Protein AF-A0A9E6CN03-F1 (afdb_monomer_lite)

Foldseek 3Di:
DADEEEEAQVVCLVPDPVNPVVDPPCPPVSNVVSVVVVVVVCVVPVHHYHYDYDDPDPPD

Secondary structure (DSSP, 8-state):
---EEEEEHHHHHHH-TTTTTS-TT-HHHHHHHHHHHHHHHHHHH--EEEEE--------

Structure (mmCIF, N/CA/C/O backbone):
data_AF-A0A9E6CN03-F1
#
_entry.id   AF-A0A9E6CN03-F1
#
loop_
_atom_site.group_PDB
_atom_site.id
_atom_site.type_symbol
_atom_site.label_atom_id
_atom_site.label_alt_id
_atom_site.label_comp_id
_atom_site.label_asym_id
_atom_site.label_entity_id
_atom_site.label_seq_id
_atom_site.pdbx_PDB_ins_code
_atom_site.Cartn_x
_atom_site.Cartn_y
_atom_site.Cartn_z
_atom_site.occupa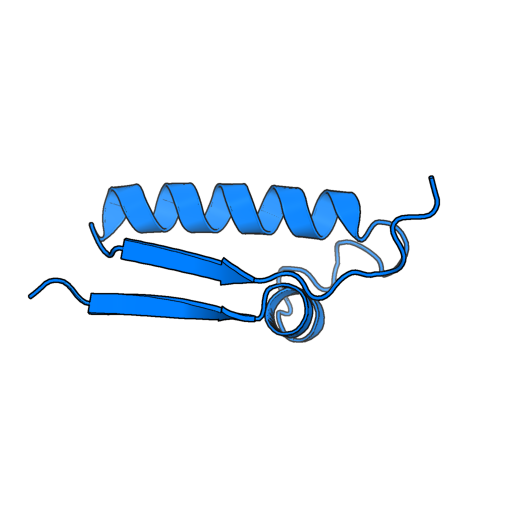ncy
_atom_site.B_iso_or_equiv
_atom_site.auth_seq_id
_atom_site.auth_comp_id
_atom_site.auth_asym_id
_atom_site.auth_atom_id
_atom_site.pdbx_PDB_model_num
ATOM 1 N N . MET A 1 1 ? -17.910 1.079 11.972 1.00 68.88 1 MET A N 1
ATOM 2 C CA . MET A 1 1 ? -17.943 -0.219 11.259 1.00 68.88 1 MET A CA 1
ATOM 3 C C . MET A 1 1 ? -16.552 -0.498 10.718 1.00 68.88 1 MET A C 1
ATOM 5 O O . MET A 1 1 ? -15.972 0.405 10.124 1.00 68.88 1 MET A O 1
ATOM 9 N N . SER A 1 2 ? -15.989 -1.684 10.954 1.00 77.25 2 SER A N 1
ATOM 10 C CA . SER A 1 2 ? -14.719 -2.079 10.337 1.00 77.25 2 SER A CA 1
ATOM 11 C C . SER A 1 2 ? -15.004 -2.755 8.998 1.00 77.25 2 SER A C 1
ATOM 13 O O . SER A 1 2 ? -15.718 -3.750 8.928 1.00 77.25 2 SER A O 1
ATOM 15 N N . ILE A 1 3 ? -14.473 -2.179 7.923 1.00 92.12 3 ILE A N 1
ATOM 16 C CA . ILE A 1 3 ? -14.494 -2.782 6.590 1.00 92.12 3 ILE A CA 1
ATOM 17 C C . ILE A 1 3 ? -13.183 -3.551 6.425 1.00 92.12 3 ILE A C 1
ATOM 19 O O . ILE A 1 3 ? -12.123 -3.087 6.862 1.00 92.12 3 ILE A O 1
ATOM 23 N N . HIS A 1 4 ? -13.254 -4.736 5.819 1.00 94.94 4 HIS A N 1
ATOM 24 C CA . HIS A 1 4 ? -12.070 -5.452 5.355 1.00 94.94 4 HIS A CA 1
ATOM 25 C C . HIS A 1 4 ? -11.930 -5.220 3.854 1.00 94.94 4 HIS A C 1
ATOM 27 O O . HIS A 1 4 ? -12.797 -5.605 3.076 1.00 94.94 4 HIS A O 1
ATOM 33 N N . ILE A 1 5 ? -10.850 -4.550 3.466 1.00 94.62 5 ILE A N 1
ATOM 34 C CA . ILE A 1 5 ? -10.537 -4.211 2.080 1.00 94.62 5 ILE A CA 1
ATOM 35 C C . ILE A 1 5 ? -9.545 -5.246 1.542 1.00 94.62 5 ILE A C 1
ATOM 37 O O . ILE A 1 5 ? -8.512 -5.505 2.167 1.00 94.62 5 ILE A O 1
ATOM 41 N N . ILE A 1 6 ? -9.859 -5.830 0.387 1.00 95.56 6 ILE A N 1
ATOM 42 C CA . ILE A 1 6 ? -8.992 -6.772 -0.329 1.00 95.56 6 ILE A CA 1
ATOM 43 C C . ILE A 1 6 ? -8.600 -6.125 -1.658 1.00 95.56 6 ILE A C 1
ATOM 45 O O . ILE A 1 6 ? -9.468 -5.627 -2.371 1.00 95.56 6 ILE A O 1
ATOM 49 N N . ILE A 1 7 ? -7.301 -6.089 -1.956 1.00 94.00 7 ILE A N 1
ATOM 50 C CA . ILE A 1 7 ? -6.729 -5.336 -3.079 1.00 94.00 7 ILE A CA 1
ATOM 51 C C . ILE A 1 7 ? -5.879 -6.260 -3.954 1.00 94.00 7 ILE A C 1
ATOM 53 O O . ILE A 1 7 ? -5.017 -6.972 -3.438 1.00 94.00 7 ILE A O 1
ATOM 57 N N . ASP A 1 8 ? -6.079 -6.184 -5.269 1.00 91.75 8 ASP A N 1
ATOM 58 C CA . ASP A 1 8 ? -5.134 -6.676 -6.277 1.00 91.75 8 ASP A CA 1
ATOM 59 C C . ASP A 1 8 ? -4.032 -5.622 -6.481 1.00 91.75 8 ASP A C 1
ATOM 61 O O . ASP A 1 8 ? -4.272 -4.523 -6.993 1.00 91.75 8 ASP A O 1
ATOM 65 N N . GLY A 1 9 ? -2.827 -5.933 -6.002 1.00 90.88 9 GLY A N 1
ATOM 66 C CA . GLY A 1 9 ? -1.726 -4.983 -5.908 1.00 90.88 9 GLY A CA 1
ATOM 67 C C . GLY A 1 9 ? -1.195 -4.540 -7.267 1.00 90.88 9 GLY A C 1
ATOM 68 O O . GLY A 1 9 ? -1.037 -3.341 -7.501 1.00 90.88 9 GLY A O 1
ATOM 69 N N . TYR A 1 10 ? -0.949 -5.476 -8.186 1.00 86.06 10 TYR A N 1
ATOM 70 C CA . TYR A 1 10 ? -0.385 -5.130 -9.492 1.00 86.06 10 TYR A CA 1
ATOM 71 C C . TYR A 1 10 ? -1.412 -4.479 -10.410 1.00 86.06 10 TYR A C 1
ATOM 73 O O . TYR A 1 10 ? -1.046 -3.599 -11.194 1.00 86.06 10 TYR A O 1
ATOM 81 N N . ASN A 1 11 ? -2.691 -4.840 -10.292 1.00 87.44 11 ASN A N 1
ATOM 82 C CA . ASN A 1 11 ? -3.750 -4.132 -10.999 1.00 87.44 11 ASN A CA 1
ATOM 83 C C . ASN A 1 11 ? -3.819 -2.658 -10.567 1.00 87.44 11 ASN A C 1
ATOM 85 O O . ASN A 1 11 ? -3.818 -1.765 -11.418 1.00 87.44 11 ASN A O 1
ATOM 89 N N . LEU A 1 12 ? -3.774 -2.401 -9.256 1.00 88.38 12 LEU A N 1
ATOM 90 C CA . LEU A 1 12 ? -3.829 -1.049 -8.706 1.00 88.38 12 LEU A CA 1
ATOM 91 C C . LEU A 1 12 ? -2.602 -0.202 -9.083 1.00 88.38 12 LEU A C 1
ATOM 93 O O . LEU A 1 12 ? -2.756 0.963 -9.449 1.00 88.38 12 LEU A O 1
ATOM 97 N N . ILE A 1 13 ? -1.396 -0.782 -9.051 1.00 84.19 13 ILE A N 1
ATOM 98 C CA . ILE A 1 13 ? -0.160 -0.105 -9.489 1.00 84.19 13 ILE A CA 1
ATOM 99 C C . ILE A 1 13 ? -0.254 0.287 -10.971 1.00 84.19 13 ILE A C 1
ATOM 101 O O . ILE A 1 13 ? 0.106 1.402 -11.335 1.00 84.19 13 ILE A O 1
ATOM 105 N N . ARG A 1 14 ? -0.774 -0.598 -11.836 1.00 79.62 14 ARG A N 1
ATOM 106 C CA . ARG A 1 14 ? -0.876 -0.341 -13.285 1.00 79.62 14 ARG A CA 1
ATOM 107 C C . ARG A 1 14 ? -1.935 0.700 -13.655 1.00 79.62 14 ARG A C 1
ATOM 109 O O . ARG A 1 14 ? -1.770 1.362 -14.675 1.00 79.62 14 ARG A O 1
ATOM 116 N N . GLN A 1 15 ? -3.023 0.805 -12.890 1.00 80.38 15 GLN A N 1
ATOM 117 C CA . GLN A 1 15 ? -4.159 1.681 -13.215 1.00 80.38 15 GLN A CA 1
ATOM 118 C C . GLN A 1 15 ? -4.114 3.051 -12.526 1.00 80.38 15 GLN A C 1
ATOM 120 O O . GLN A 1 15 ? -4.892 3.940 -12.868 1.00 80.38 15 GLN A O 1
ATOM 125 N N . SER A 1 16 ? -3.222 3.247 -11.558 1.00 70.75 16 SER A N 1
ATOM 126 C CA . SER A 1 16 ? -3.107 4.516 -10.845 1.00 70.75 16 SER A CA 1
ATOM 127 C C . SER A 1 16 ? -2.148 5.476 -11.549 1.00 70.75 16 SER A C 1
ATOM 129 O O . SER A 1 16 ? -0.958 5.192 -11.675 1.00 70.75 16 SER A O 1
ATOM 131 N N . ASN A 1 17 ? -2.635 6.672 -11.895 1.00 63.19 17 ASN A N 1
ATOM 132 C CA . ASN A 1 17 ? -1.812 7.770 -12.429 1.00 63.19 17 ASN A CA 1
ATOM 133 C C . ASN A 1 17 ? -0.730 8.265 -11.444 1.00 63.19 17 ASN A C 1
ATOM 135 O O . ASN A 1 17 ? 0.197 8.961 -11.843 1.00 63.19 17 ASN A O 1
ATOM 139 N N . PHE A 1 18 ? -0.850 7.932 -10.152 1.00 62.81 18 PHE A N 1
ATOM 140 C CA . PHE A 1 18 ? 0.159 8.240 -9.132 1.00 62.81 18 PHE A CA 1
ATOM 141 C C . PHE A 1 18 ? 1.322 7.234 -9.149 1.00 62.81 18 PHE A C 1
ATOM 143 O O . PHE A 1 18 ? 2.458 7.599 -8.865 1.00 62.81 18 PHE A O 1
ATOM 150 N N . PHE A 1 19 ? 1.047 5.979 -9.522 1.00 56.75 19 PHE A N 1
ATOM 151 C CA . PHE A 1 19 ? 2.056 4.925 -9.662 1.00 56.75 19 PHE A CA 1
ATOM 152 C C . PHE A 1 19 ? 2.587 4.800 -11.100 1.00 56.75 19 PHE A C 1
ATOM 154 O O . PHE A 1 19 ? 3.639 4.207 -11.298 1.00 56.75 19 PHE A O 1
ATOM 161 N N . SER A 1 20 ? 1.925 5.393 -12.101 1.00 53.56 20 SER A N 1
ATOM 162 C CA . SER A 1 20 ? 2.334 5.307 -13.512 1.00 53.56 20 SER A CA 1
ATOM 163 C C . SER A 1 20 ? 3.642 6.033 -13.845 1.00 53.56 20 SER A C 1
ATOM 165 O O . SER A 1 20 ? 4.236 5.763 -14.885 1.00 53.56 20 SER A O 1
ATOM 167 N N . THR A 1 21 ? 4.082 6.968 -12.997 1.00 54.50 21 THR A N 1
ATOM 168 C CA . THR A 1 21 ? 5.376 7.668 -13.116 1.00 54.50 21 THR A CA 1
ATOM 169 C C . THR A 1 21 ? 6.535 6.874 -12.517 1.00 54.50 21 THR A C 1
ATOM 171 O O . THR A 1 21 ? 7.689 7.157 -12.838 1.00 54.50 21 THR A O 1
ATOM 174 N N . ILE A 1 22 ? 6.244 5.871 -11.681 1.00 55.47 22 ILE A N 1
ATOM 175 C CA . ILE A 1 22 ? 7.211 4.857 -11.264 1.00 55.47 22 ILE A CA 1
ATOM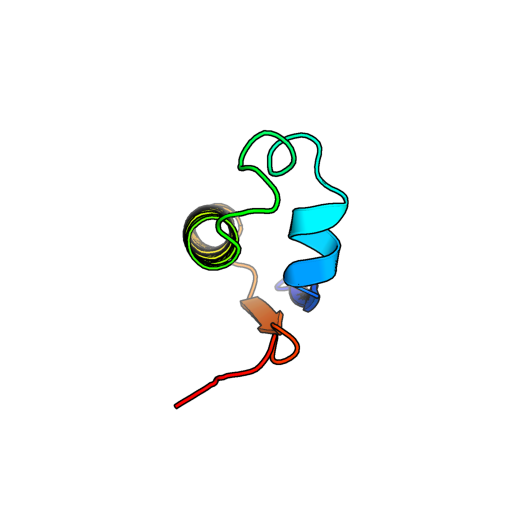 176 C C . ILE A 1 22 ? 7.219 3.830 -12.394 1.00 55.47 22 ILE A C 1
ATOM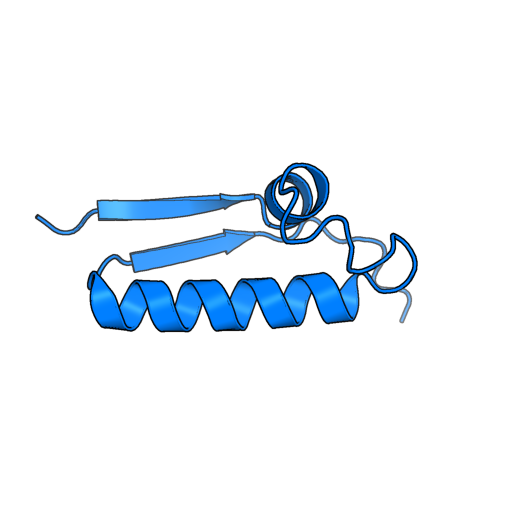 178 O O . ILE A 1 22 ? 6.351 2.968 -12.497 1.00 55.47 22 ILE A O 1
ATOM 182 N N . ASP A 1 23 ? 8.138 4.061 -13.328 1.00 51.44 23 ASP A N 1
ATOM 183 C CA . ASP A 1 23 ? 8.279 3.364 -14.600 1.00 51.44 23 ASP A CA 1
ATOM 184 C C . ASP A 1 23 ? 8.073 1.842 -14.475 1.00 51.44 23 ASP A C 1
ATOM 186 O O . ASP A 1 23 ? 8.456 1.208 -13.488 1.00 51.44 23 ASP A O 1
ATOM 190 N N . ARG A 1 24 ? 7.555 1.234 -15.549 1.00 53.97 24 ARG A N 1
ATOM 191 C CA . ARG A 1 24 ? 7.354 -0.218 -15.758 1.00 53.97 24 ARG A CA 1
ATOM 192 C C . ARG A 1 24 ? 8.585 -1.085 -15.448 1.00 53.97 24 ARG A C 1
ATOM 194 O O . ARG A 1 24 ? 8.480 -2.309 -15.483 1.00 53.97 24 ARG A O 1
ATOM 201 N N . ARG A 1 25 ? 9.741 -0.461 -15.221 1.00 55.94 25 ARG A N 1
ATOM 202 C CA . ARG A 1 25 ? 11.043 -1.071 -14.979 1.00 55.94 25 ARG A CA 1
ATOM 203 C C . ARG A 1 25 ? 11.264 -1.517 -13.538 1.00 55.94 25 ARG A C 1
ATOM 205 O O . ARG A 1 25 ? 12.031 -2.455 -13.361 1.00 55.94 25 ARG A O 1
ATOM 212 N N . ASP A 1 26 ? 10.592 -0.922 -12.547 1.00 71.06 26 ASP A N 1
ATOM 213 C CA . ASP A 1 26 ? 10.796 -1.295 -11.142 1.00 71.06 26 ASP A CA 1
ATOM 214 C C . ASP A 1 26 ? 9.485 -1.670 -10.436 1.00 71.06 26 ASP A C 1
ATOM 216 O O . ASP A 1 26 ? 8.882 -0.917 -9.667 1.00 71.06 26 ASP A O 1
ATOM 220 N N . MET A 1 27 ? 9.022 -2.891 -10.725 1.00 75.06 27 MET A N 1
ATOM 221 C CA . MET A 1 27 ? 7.855 -3.481 -10.062 1.00 75.06 27 MET A CA 1
ATOM 222 C C . MET A 1 27 ? 8.054 -3.633 -8.546 1.00 75.06 27 MET A C 1
ATOM 224 O O . MET A 1 27 ? 7.063 -3.708 -7.816 1.00 75.06 27 MET A O 1
ATOM 228 N N . GLN A 1 28 ? 9.304 -3.683 -8.077 1.00 81.69 28 GLN A N 1
ATOM 229 C CA . GLN A 1 28 ? 9.629 -3.783 -6.661 1.00 81.69 28 GLN A CA 1
ATOM 230 C C . GLN A 1 28 ? 9.406 -2.435 -5.968 1.00 81.69 28 GLN A C 1
ATOM 232 O O . GLN A 1 28 ? 8.697 -2.392 -4.963 1.00 81.69 28 GLN A O 1
ATOM 237 N N . LEU A 1 29 ? 9.875 -1.334 -6.562 1.00 82.81 29 LEU A N 1
ATOM 238 C CA . LEU A 1 29 ? 9.608 0.016 -6.061 1.00 82.81 29 LEU A CA 1
ATOM 239 C C . LEU A 1 29 ? 8.102 0.314 -6.016 1.00 82.81 29 LEU A C 1
ATOM 241 O O . LEU A 1 29 ? 7.589 0.775 -4.998 1.00 82.81 29 LEU A O 1
ATOM 245 N N . GLY A 1 30 ? 7.357 -0.032 -7.073 1.00 84.81 30 GLY A N 1
ATOM 246 C CA . GLY A 1 30 ? 5.897 0.125 -7.084 1.00 84.81 30 GLY A CA 1
ATOM 247 C C . GLY A 1 30 ? 5.195 -0.670 -5.974 1.00 84.81 30 GLY A C 1
ATOM 248 O O . GLY A 1 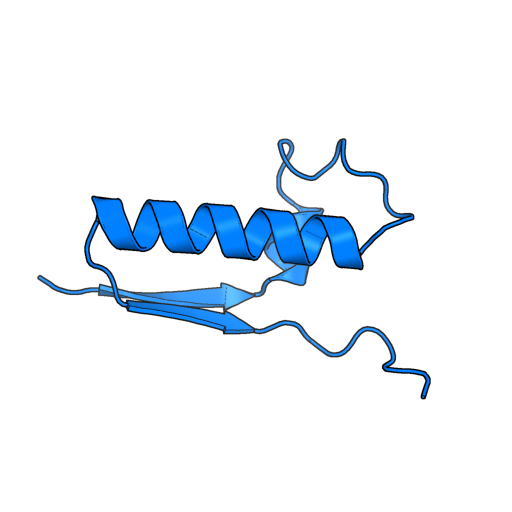30 ? 4.248 -0.181 -5.352 1.00 84.81 30 GLY A O 1
ATOM 249 N N . ARG A 1 31 ? 5.676 -1.886 -5.684 1.00 87.81 31 ARG A N 1
ATOM 250 C CA . ARG A 1 31 ? 5.175 -2.720 -4.584 1.00 87.81 31 ARG A CA 1
ATOM 251 C C . ARG A 1 31 ? 5.452 -2.084 -3.223 1.00 87.81 31 ARG A C 1
ATOM 253 O O . ARG A 1 31 ? 4.543 -2.034 -2.395 1.00 87.81 31 ARG A O 1
ATOM 260 N N . GLU A 1 32 ? 6.668 -1.602 -2.996 1.00 90.25 32 GLU A N 1
ATOM 261 C CA . GLU A 1 32 ? 7.070 -0.949 -1.746 1.00 90.25 32 GLU A CA 1
ATOM 262 C C . GLU A 1 32 ? 6.253 0.321 -1.493 1.00 90.25 32 GLU A C 1
ATOM 264 O O . GLU A 1 32 ? 5.611 0.435 -0.446 1.00 90.25 32 GLU A O 1
ATOM 269 N N . THR A 1 33 ? 6.139 1.207 -2.489 1.00 89.75 33 THR A N 1
ATOM 270 C CA . THR A 1 33 ? 5.340 2.435 -2.359 1.00 89.75 33 THR A CA 1
ATOM 271 C C . THR A 1 33 ? 3.857 2.129 -2.107 1.00 89.75 33 THR A C 1
ATOM 273 O O . THR A 1 33 ? 3.207 2.809 -1.304 1.00 89.75 33 THR A O 1
ATOM 276 N N . LEU A 1 34 ? 3.293 1.091 -2.746 1.00 91.38 34 LEU A N 1
ATOM 277 C CA . LEU A 1 34 ? 1.910 0.682 -2.484 1.00 91.38 34 LEU A CA 1
ATOM 278 C C . LEU A 1 34 ? 1.734 0.192 -1.038 1.00 91.38 34 LEU A C 1
ATOM 280 O O . LEU A 1 34 ? 0.762 0.570 -0.382 1.00 91.38 34 LEU A O 1
ATOM 284 N N . ILE A 1 35 ? 2.659 -0.622 -0.525 1.00 93.50 35 ILE A N 1
ATOM 285 C CA . ILE A 1 35 ? 2.605 -1.128 0.855 1.00 93.50 35 ILE A CA 1
ATOM 286 C C . ILE A 1 35 ? 2.658 0.028 1.861 1.00 93.50 35 ILE A C 1
ATOM 288 O O . ILE A 1 35 ? 1.820 0.076 2.766 1.00 93.50 35 ILE A O 1
ATOM 292 N N . GLU A 1 36 ? 3.582 0.975 1.691 1.00 94.69 36 GLU A N 1
ATOM 293 C CA . GLU A 1 36 ? 3.706 2.151 2.563 1.00 94.69 36 GLU A CA 1
ATOM 294 C C . GLU A 1 36 ? 2.425 2.993 2.567 1.00 94.69 36 GLU A C 1
ATOM 296 O O . GLU A 1 36 ? 1.900 3.357 3.624 1.00 94.69 36 GLU A O 1
ATOM 301 N N . THR A 1 37 ? 1.857 3.223 1.382 1.00 92.75 37 THR A N 1
ATOM 302 C CA . THR A 1 37 ? 0.608 3.976 1.215 1.00 92.75 37 THR A CA 1
ATOM 303 C C . THR A 1 37 ? -0.560 3.295 1.935 1.00 92.75 37 THR A C 1
ATOM 305 O O . THR A 1 37 ? -1.330 3.945 2.650 1.00 92.75 37 THR A O 1
ATOM 308 N N . LEU A 1 38 ? -0.693 1.971 1.799 1.00 94.62 38 LEU A N 1
ATOM 309 C CA . LEU A 1 38 ? -1.748 1.203 2.466 1.00 94.62 38 LEU A CA 1
ATOM 310 C C . LEU A 1 38 ? -1.553 1.141 3.986 1.00 94.62 38 LEU A C 1
ATOM 312 O O . LEU A 1 38 ? -2.541 1.158 4.724 1.00 94.62 38 LEU A O 1
ATOM 316 N N . ALA A 1 39 ? -0.309 1.104 4.470 1.00 94.94 39 ALA A N 1
ATOM 317 C CA . ALA A 1 39 ? -0.004 1.158 5.897 1.00 94.94 39 ALA A CA 1
ATOM 318 C C . ALA A 1 39 ? -0.423 2.505 6.509 1.00 94.94 39 ALA A C 1
ATOM 320 O O . ALA A 1 39 ? -1.103 2.526 7.540 1.00 94.94 39 ALA A O 1
ATOM 321 N N . ALA A 1 40 ? -0.108 3.618 5.838 1.00 95.31 40 ALA A N 1
ATOM 322 C CA . ALA A 1 40 ? -0.555 4.948 6.246 1.00 95.31 40 ALA A CA 1
ATOM 323 C C . ALA A 1 40 ? -2.091 5.049 6.244 1.00 95.31 40 ALA A C 1
ATOM 325 O O . ALA A 1 40 ? -2.697 5.478 7.230 1.00 95.31 40 ALA A O 1
ATOM 326 N N . TYR A 1 41 ? -2.744 4.569 5.181 1.00 93.31 41 TYR A N 1
ATOM 327 C CA . TYR A 1 41 ? -4.205 4.562 5.086 1.00 93.31 41 TYR A CA 1
ATOM 328 C C . TYR A 1 41 ? -4.858 3.721 6.195 1.00 93.31 41 TYR A C 1
ATOM 330 O O . TYR A 1 41 ? -5.837 4.158 6.808 1.00 93.31 41 TYR A O 1
ATOM 338 N N . LYS A 1 42 ? -4.298 2.542 6.508 1.00 92.88 42 LYS A N 1
ATOM 339 C CA . LYS A 1 42 ? -4.733 1.704 7.636 1.00 92.88 42 LYS A CA 1
ATOM 340 C C . LYS A 1 42 ? -4.649 2.464 8.960 1.00 92.88 42 LYS A C 1
ATOM 342 O O . LYS A 1 42 ? -5.585 2.370 9.748 1.00 92.88 42 LYS A O 1
ATOM 347 N N . GLY A 1 43 ? -3.571 3.212 9.202 1.00 91.88 43 GLY A N 1
ATOM 348 C CA . GLY A 1 43 ? -3.409 4.018 10.417 1.00 91.88 43 GLY A CA 1
ATOM 349 C C . GLY A 1 43 ? -4.472 5.111 10.557 1.00 91.88 43 GLY A C 1
ATOM 350 O O . GLY A 1 43 ? -4.998 5.322 11.645 1.00 91.88 43 GLY A O 1
ATOM 351 N N . ILE A 1 44 ? -4.845 5.753 9.447 1.00 93.19 44 ILE A N 1
ATOM 352 C CA . ILE A 1 44 ? -5.831 6.846 9.433 1.00 93.19 44 ILE A CA 1
ATOM 353 C C . ILE A 1 44 ? -7.271 6.323 9.551 1.00 93.19 44 ILE A C 1
ATOM 355 O O . ILE A 1 44 ? -8.102 6.940 10.215 1.00 93.19 44 ILE A O 1
ATOM 359 N N . LYS A 1 45 ? -7.604 5.217 8.871 1.00 92.75 45 LYS A N 1
ATOM 360 C CA . LYS A 1 45 ? -8.992 4.728 8.745 1.00 92.75 45 LYS A CA 1
ATOM 361 C C . LYS A 1 45 ? -9.331 3.530 9.630 1.00 92.75 45 LYS A C 1
ATOM 363 O O . LYS A 1 45 ? -10.507 3.235 9.823 1.00 92.75 45 LYS A O 1
ATOM 368 N N . GLY A 1 46 ? -8.335 2.815 10.148 1.00 91.69 46 GLY A N 1
ATOM 369 C CA . GLY A 1 46 ? -8.527 1.645 11.011 1.00 91.69 46 GLY A CA 1
ATOM 370 C C . GLY A 1 46 ? -9.121 0.416 10.310 1.00 91.69 46 GLY A C 1
ATOM 371 O O . GLY A 1 46 ? -9.525 -0.537 10.974 1.00 91.69 46 GLY A O 1
ATOM 372 N N . HIS A 1 47 ? -9.208 0.410 8.977 1.00 93.25 47 HIS A N 1
ATOM 373 C CA . HIS A 1 47 ? -9.707 -0.733 8.210 1.00 93.25 47 HIS A CA 1
ATOM 374 C C . HIS A 1 47 ? -8.646 -1.826 8.090 1.00 93.25 47 HIS A C 1
ATOM 376 O O . HIS A 1 47 ? -7.459 -1.548 7.908 1.00 93.25 47 HIS A O 1
ATOM 382 N N . LYS A 1 48 ? -9.068 -3.093 8.157 1.00 94.44 48 LYS A N 1
ATOM 383 C CA . LYS A 1 48 ? -8.174 -4.210 7.841 1.00 94.44 48 LYS A CA 1
ATOM 384 C C . LYS A 1 48 ? -7.956 -4.221 6.332 1.00 94.44 48 LYS A C 1
ATOM 386 O O . LYS A 1 48 ? -8.923 -4.153 5.577 1.00 94.44 48 LYS A O 1
ATOM 391 N N . ILE A 1 49 ? -6.702 -4.314 5.903 1.00 96.75 49 ILE A N 1
ATOM 392 C CA . ILE A 1 49 ? -6.335 -4.345 4.487 1.00 96.75 49 ILE A CA 1
ATOM 393 C C . ILE A 1 49 ? -5.522 -5.604 4.223 1.00 96.75 49 ILE A C 1
ATOM 395 O O . ILE A 1 49 ? -4.579 -5.903 4.958 1.00 96.75 49 ILE A O 1
ATOM 399 N N . THR A 1 50 ? -5.893 -6.326 3.172 1.00 96.19 50 THR A N 1
ATOM 400 C CA . THR A 1 50 ? -5.104 -7.412 2.592 1.00 96.19 50 THR A CA 1
ATOM 401 C C . THR A 1 50 ? -4.804 -7.050 1.146 1.00 96.19 50 THR A C 1
ATOM 403 O O . THR A 1 50 ? -5.724 -6.824 0.368 1.00 96.19 50 THR A O 1
ATOM 406 N N . VAL A 1 51 ? -3.524 -6.989 0.791 1.00 94.75 51 VAL A N 1
ATOM 407 C CA . VAL A 1 51 ? -3.077 -6.786 -0.590 1.00 94.75 51 VAL A CA 1
ATOM 408 C C . VAL A 1 51 ? -2.458 -8.081 -1.103 1.00 94.75 51 VAL A C 1
ATOM 410 O O . VAL A 1 51 ? -1.660 -8.704 -0.402 1.00 94.75 51 VAL A O 1
ATOM 413 N N . VAL A 1 52 ? -2.860 -8.502 -2.299 1.00 93.88 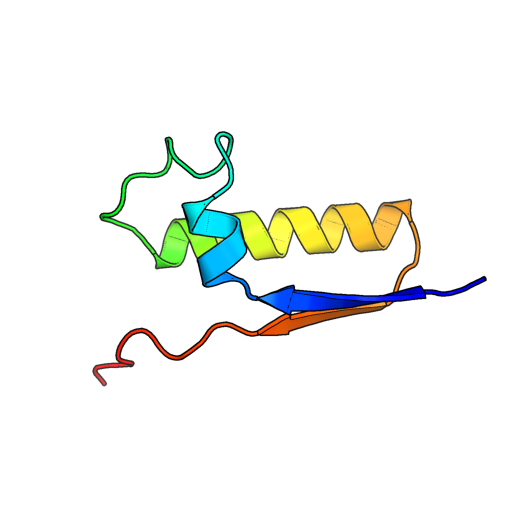52 VAL A N 1
ATOM 414 C CA . VAL A 1 52 ? -2.349 -9.695 -2.979 1.00 93.88 52 VAL A CA 1
ATOM 415 C C . VAL A 1 52 ? -1.558 -9.242 -4.197 1.00 93.88 52 VAL A C 1
ATOM 417 O O . VAL A 1 52 ? -2.055 -8.469 -5.010 1.00 93.88 52 VAL A O 1
ATOM 420 N N . PHE A 1 53 ? -0.324 -9.720 -4.310 1.00 89.81 53 PHE A N 1
ATOM 421 C CA . PHE A 1 53 ? 0.514 -9.547 -5.490 1.00 89.81 53 PHE A CA 1
ATOM 422 C C . PHE A 1 53 ? 0.576 -10.902 -6.197 1.00 89.81 53 PHE A C 1
ATOM 424 O O . PHE A 1 53 ? 1.084 -11.859 -5.608 1.00 89.81 53 PHE A O 1
ATOM 431 N N . ASP A 1 54 ? 0.024 -11.015 -7.409 1.00 81.94 54 ASP A N 1
ATOM 432 C CA . ASP A 1 54 ? 0.186 -12.224 -8.216 1.00 81.94 54 ASP A CA 1
ATOM 433 C C . ASP A 1 54 ? 1.648 -12.323 -8.666 1.00 81.94 54 ASP A C 1
ATOM 435 O O . ASP A 1 54 ? 2.242 -11.342 -9.096 1.00 81.94 54 ASP A O 1
ATOM 439 N N . GLY A 1 55 ? 2.287 -13.476 -8.455 1.00 70.31 55 GLY A N 1
ATOM 440 C CA .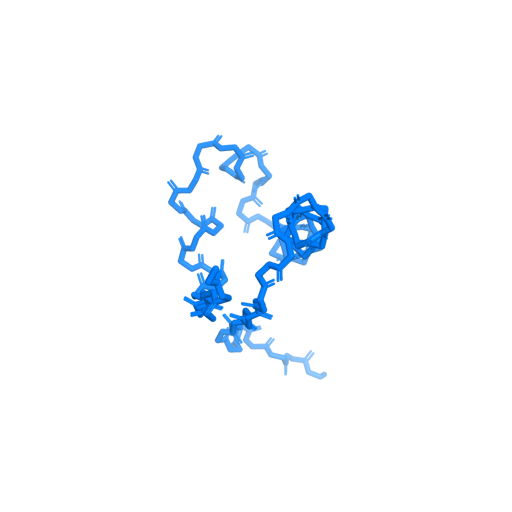 GLY A 1 55 ? 3.735 -13.621 -8.601 1.00 70.31 55 GLY A CA 1
ATOM 441 C C . GLY A 1 55 ? 4.233 -13.233 -9.994 1.00 70.31 55 GLY A C 1
ATOM 442 O O . GLY A 1 55 ? 4.227 -14.054 -10.909 1.00 70.31 55 GLY A O 1
ATOM 443 N N . ALA A 1 56 ? 4.739 -12.009 -10.143 1.00 61.06 56 ALA A N 1
ATOM 444 C CA . ALA A 1 56 ? 5.607 -11.631 -11.244 1.00 61.06 56 ALA A CA 1
ATOM 445 C C . ALA A 1 56 ? 6.925 -12.390 -11.048 1.00 61.06 56 ALA A C 1
ATOM 447 O O . ALA A 1 56 ? 7.794 -11.907 -10.337 1.00 61.06 56 ALA A O 1
ATOM 448 N N . GLN A 1 57 ? 6.991 -13.622 -11.574 1.00 54.75 57 GLN A N 1
ATOM 449 C CA . GLN A 1 57 ? 8.167 -14.499 -11.655 1.00 54.75 57 GLN A CA 1
ATOM 450 C C . GLN A 1 57 ? 9.197 -14.230 -10.548 1.00 54.75 57 GLN A C 1
ATOM 452 O O . GLN A 1 57 ? 10.158 -13.491 -10.755 1.00 54.75 57 GLN A O 1
ATOM 457 N N . ALA A 1 58 ? 9.011 -14.854 -9.383 1.00 46.19 58 ALA A N 1
ATOM 458 C CA . ALA A 1 58 ? 10.105 -15.033 -8.439 1.00 46.19 58 ALA A CA 1
ATOM 459 C C . ALA A 1 58 ? 11.154 -15.938 -9.111 1.00 46.19 58 ALA A C 1
ATOM 461 O O . ALA A 1 58 ? 11.157 -17.149 -8.914 1.00 46.19 58 ALA A O 1
ATOM 462 N N . HIS A 1 59 ? 11.978 -15.363 -9.989 1.00 40.38 59 HIS A N 1
ATOM 463 C CA . HIS A 1 59 ? 13.233 -15.966 -10.399 1.00 40.38 59 HIS A CA 1
ATOM 464 C C . HIS A 1 59 ? 14.137 -15.910 -9.168 1.00 40.38 59 HIS A C 1
ATOM 466 O O . HIS A 1 59 ? 14.659 -14.855 -8.807 1.00 40.38 59 HIS A O 1
ATOM 472 N N . SER A 1 60 ? 14.188 -17.044 -8.475 1.00 41.19 60 SER A N 1
ATOM 473 C CA . SER A 1 60 ? 15.290 -17.450 -7.605 1.00 41.19 60 SER A CA 1
ATOM 474 C C . SER A 1 60 ? 16.604 -17.492 -8.370 1.00 41.19 60 SER A C 1
ATOM 476 O O . SER A 1 60 ? 16.554 -17.977 -9.525 1.00 41.19 60 SER A O 1
#

Radius of gyration: 12.48 Å; chains: 1; bounding box: 33×26×27 Å

pLDDT: mean 80.26, std 16.47, range [40.38, 96.75]

Sequence (60 aa):
MSIHIIIDGYNLIRQSNFFSTIDRRDMQLGRETLIETLAAYKGIKGHKITVVFDGAQAHS